Protein AF-A0AB39BJZ7-F1 (afdb_monomer_lite)

pLDDT: mean 81.14, std 13.54, range [50.38, 97.0]

Secondary structure (DSSP, 8-state):
--SHHHHHTTS-S----STT--HHHHHHHHHHHHHHHHHHHHHHHHT---PPPHHHHHPPPPSS-----TTTT-----

Foldseek 3Di:
DPVVVVVVVPDPPDDDPDPPDDPVNVVVVCVVVVVVVVVVVVVVVVPPPPDDDPCNVPDDDDPDDQDDDVPSVPPPDD

Organism: NCBI:txid3152363

Structure (mmCIF, N/CA/C/O backbone):
data_AF-A0AB39BJZ7-F1
#
_entry.id   AF-A0AB39BJZ7-F1
#
loop_
_atom_site.group_PDB
_atom_site.id
_atom_site.type_symbol
_atom_site.label_atom_id
_atom_site.label_alt_id
_atom_site.label_comp_id
_atom_site.label_asym_id
_atom_site.label_entity_id
_atom_site.label_seq_id
_atom_site.pdbx_PDB_ins_code
_atom_site.Cartn_x
_atom_site.Cartn_y
_atom_site.Cartn_z
_atom_site.occupancy
_atom_site.B_iso_or_equiv
_atom_site.auth_seq_id
_atom_site.auth_comp_id
_atom_site.auth_asym_id
_atom_site.auth_atom_id
_atom_site.pdbx_PDB_model_num
ATOM 1 N N . MET A 1 1 ? -11.142 -16.425 -21.384 1.00 50.38 1 MET A N 1
ATOM 2 C CA . MET A 1 1 ? -10.049 -16.715 -20.431 1.00 50.38 1 MET A CA 1
ATOM 3 C C . MET A 1 1 ? -9.550 -15.387 -19.859 1.00 50.38 1 MET A C 1
ATOM 5 O O . MET A 1 1 ? -8.437 -14.985 -20.148 1.00 50.38 1 MET A O 1
ATOM 9 N N . THR A 1 2 ? -10.409 -14.655 -19.140 1.00 53.84 2 T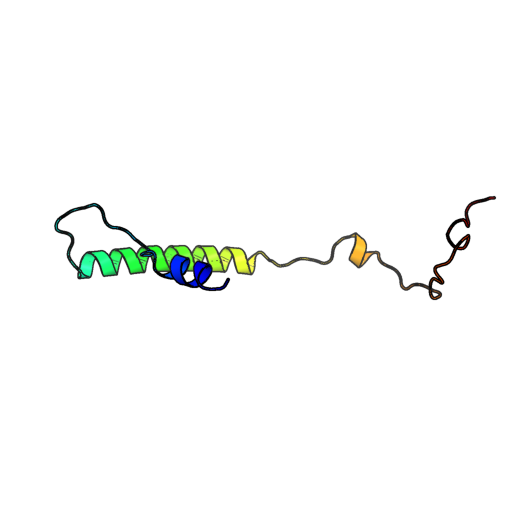HR A N 1
ATOM 10 C CA . THR A 1 2 ? -10.119 -13.304 -18.598 1.00 53.84 2 THR A CA 1
ATOM 11 C C . THR A 1 2 ? -10.815 -13.037 -17.255 1.00 53.84 2 THR A C 1
ATOM 13 O O . THR A 1 2 ? -10.736 -11.930 -16.745 1.00 53.84 2 THR A O 1
ATOM 16 N N . ASP A 1 3 ? -11.480 -14.033 -16.664 1.00 53.31 3 ASP A N 1
ATOM 17 C CA . ASP A 1 3 ? -12.184 -13.878 -15.377 1.00 53.31 3 ASP A CA 1
ATOM 18 C C . ASP A 1 3 ? -11.244 -14.045 -14.166 1.00 53.31 3 ASP A C 1
ATOM 20 O O . ASP A 1 3 ? -11.493 -13.530 -13.081 1.00 53.31 3 ASP A O 1
ATOM 24 N N . SER A 1 4 ? -10.118 -14.745 -14.346 1.00 58.00 4 SER A N 1
ATOM 25 C CA . SER A 1 4 ? -9.264 -15.177 -13.232 1.00 58.00 4 SER A CA 1
ATOM 26 C C . SER A 1 4 ? -8.493 -14.047 -12.535 1.00 58.00 4 SER A C 1
ATOM 28 O O . SER A 1 4 ? -8.258 -14.159 -11.341 1.00 58.00 4 SER A O 1
ATOM 30 N N . THR A 1 5 ? -8.152 -12.948 -13.218 1.00 58.66 5 THR A N 1
ATOM 31 C CA . THR A 1 5 ? -7.451 -11.802 -12.594 1.00 58.66 5 THR A CA 1
ATOM 32 C C . THR A 1 5 ? -8.399 -10.901 -11.801 1.00 58.66 5 THR A C 1
ATOM 34 O O . THR A 1 5 ? -7.993 -10.296 -10.816 1.00 58.66 5 THR A O 1
ATOM 37 N N . ALA A 1 6 ? -9.679 -10.824 -12.186 1.00 55.62 6 ALA A N 1
ATOM 38 C CA . ALA A 1 6 ? -10.655 -10.040 -11.432 1.00 55.62 6 ALA A CA 1
ATOM 39 C C . ALA A 1 6 ? -10.891 -10.656 -10.043 1.00 55.62 6 ALA A C 1
ATOM 41 O O . ALA A 1 6 ? -10.895 -9.916 -9.063 1.00 55.62 6 ALA A O 1
ATOM 42 N N . ALA A 1 7 ? -10.980 -11.994 -9.973 1.00 56.66 7 ALA A N 1
ATOM 43 C CA . ALA A 1 7 ? -11.158 -12.774 -8.744 1.00 56.66 7 ALA A CA 1
ATOM 44 C C . ALA A 1 7 ? -10.025 -12.596 -7.714 1.00 56.66 7 ALA A C 1
ATOM 46 O O . ALA A 1 7 ? -10.285 -12.623 -6.510 1.00 56.66 7 ALA A O 1
ATOM 47 N N . GLU A 1 8 ? -8.783 -12.376 -8.158 1.00 58.31 8 GLU A N 1
ATOM 48 C CA . GLU A 1 8 ? -7.642 -12.106 -7.268 1.00 58.31 8 GLU A CA 1
ATOM 49 C C . GLU A 1 8 ? -7.792 -10.774 -6.517 1.00 58.31 8 GLU A C 1
ATOM 51 O O . GLU A 1 8 ? -7.342 -10.658 -5.380 1.00 58.31 8 GLU A O 1
ATOM 56 N N . LEU A 1 9 ? -8.512 -9.802 -7.089 1.00 56.91 9 LEU A N 1
ATOM 57 C CA . LEU A 1 9 ? -8.766 -8.500 -6.462 1.00 56.91 9 LEU A CA 1
ATOM 58 C C . LEU A 1 9 ? -9.930 -8.515 -5.457 1.00 56.91 9 LEU A C 1
ATOM 60 O O . LEU A 1 9 ? -10.145 -7.522 -4.766 1.00 56.91 9 LEU A O 1
ATOM 64 N N . GLN A 1 10 ? -10.712 -9.600 -5.375 1.00 63.12 10 GLN A N 1
ATOM 65 C CA . GLN A 1 10 ? -11.804 -9.721 -4.396 1.00 63.12 10 GLN A CA 1
ATOM 66 C C . GLN A 1 10 ? -11.358 -10.297 -3.048 1.00 63.12 10 GLN A C 1
ATOM 68 O O . GLN A 1 10 ? -12.175 -10.381 -2.127 1.00 63.12 10 GLN A O 1
ATOM 73 N N . GLN A 1 11 ? -10.092 -10.695 -2.901 1.00 70.88 11 GLN A N 1
ATOM 74 C CA . GLN A 1 11 ? -9.595 -11.109 -1.595 1.00 70.88 11 GLN A CA 1
ATOM 75 C C . GLN A 1 11 ? -9.473 -9.890 -0.672 1.00 70.88 11 GLN A C 1
ATOM 77 O O . GLN A 1 11 ? -8.975 -8.844 -1.096 1.00 70.88 11 GLN A O 1
ATOM 82 N N . PRO A 1 12 ? -9.936 -9.993 0.585 1.00 71.62 12 PRO A N 1
ATOM 83 C CA . PRO A 1 12 ? -9.795 -8.898 1.527 1.00 71.62 12 PRO A CA 1
ATOM 84 C C . PRO A 1 12 ? -8.309 -8.624 1.765 1.00 71.62 12 PRO A C 1
ATOM 86 O O . PRO A 1 12 ? -7.555 -9.539 2.088 1.00 71.62 12 PRO A O 1
ATOM 89 N N . LEU A 1 13 ? -7.910 -7.354 1.648 1.00 80.94 13 LEU A N 1
ATOM 90 C CA . LEU A 1 13 ? -6.533 -6.906 1.877 1.00 80.94 13 LEU A CA 1
ATOM 91 C C . LEU A 1 13 ? -6.013 -7.315 3.269 1.00 80.94 13 LEU A C 1
ATOM 93 O O . LEU A 1 13 ? -4.835 -7.618 3.428 1.00 80.94 13 LEU A O 1
ATOM 97 N N . ILE A 1 14 ? -6.896 -7.338 4.277 1.00 86.75 14 ILE A N 1
ATOM 98 C CA . ILE A 1 14 ? -6.588 -7.698 5.667 1.00 86.75 14 ILE A CA 1
ATOM 99 C C . ILE A 1 14 ? -7.712 -8.584 6.223 1.00 86.75 14 ILE A C 1
ATOM 101 O O . ILE A 1 14 ? -8.893 -8.269 6.068 1.00 86.75 14 ILE A O 1
ATOM 105 N N . HIS A 1 15 ? -7.351 -9.666 6.923 1.00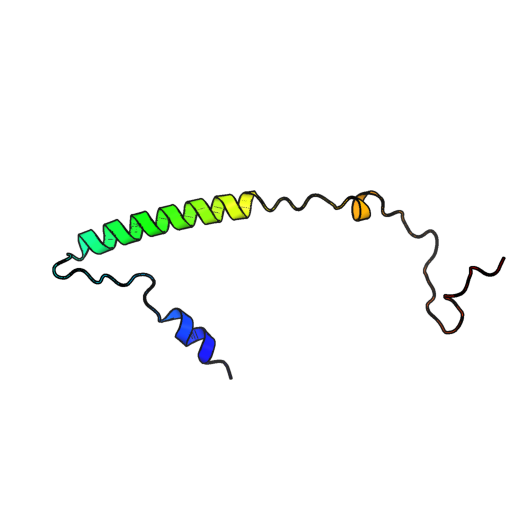 90.25 15 HIS A N 1
ATOM 106 C CA . HIS A 1 15 ? -8.290 -10.532 7.641 1.00 90.25 15 HIS A CA 1
ATOM 107 C C . HIS A 1 15 ? -8.007 -10.513 9.152 1.00 90.25 15 HIS A C 1
ATOM 109 O O . HIS A 1 15 ? -6.970 -10.995 9.608 1.00 90.25 15 HIS A O 1
ATOM 115 N N . VAL A 1 16 ? -8.947 -9.993 9.948 1.00 91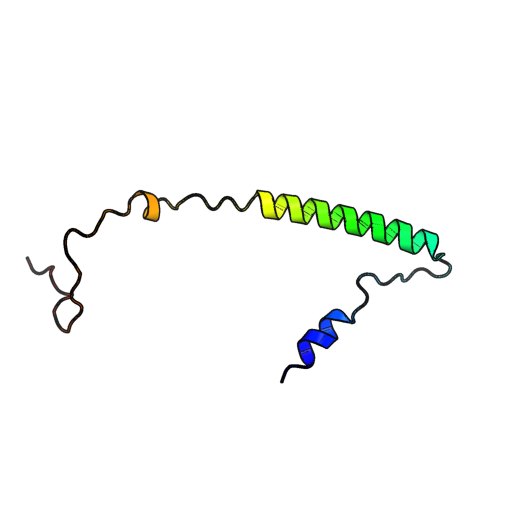.31 16 VAL A N 1
ATOM 116 C CA . VAL A 1 16 ? -8.818 -9.901 11.413 1.00 91.31 16 VAL A CA 1
ATOM 117 C C . VAL A 1 16 ? -9.367 -11.171 12.063 1.00 91.31 16 VAL A C 1
ATOM 119 O O . VAL A 1 16 ? -10.547 -11.482 11.941 1.00 91.31 16 VAL A O 1
ATOM 122 N N . LEU A 1 17 ? -8.506 -11.920 12.755 1.00 95.06 17 LEU A N 1
ATOM 123 C CA . LEU A 1 17 ? -8.888 -13.167 13.438 1.00 95.06 17 LEU A CA 1
ATOM 124 C C . LEU A 1 17 ? -9.447 -12.935 14.849 1.00 95.06 17 LEU A C 1
ATOM 126 O O . LEU A 1 17 ? -10.137 -13.795 15.394 1.00 95.06 17 LEU A O 1
ATOM 130 N N . THR A 1 18 ? -9.139 -11.786 15.450 1.00 94.00 18 THR A N 1
ATOM 131 C CA . THR A 1 18 ? -9.570 -11.440 16.805 1.00 94.00 18 THR A CA 1
ATOM 132 C C . THR A 1 18 ? -11.058 -11.104 16.825 1.00 94.00 18 THR A C 1
ATOM 134 O O . THR A 1 18 ? -11.535 -10.266 16.063 1.00 94.00 18 THR A O 1
ATOM 137 N N . SER A 1 19 ? -11.802 -11.737 17.729 1.00 94.38 19 SER A N 1
ATOM 138 C CA . SER A 1 19 ? -13.219 -11.442 17.946 1.00 94.38 19 SER A CA 1
ATOM 139 C C . SER A 1 19 ? -13.418 -10.146 18.736 1.00 94.38 19 SER A C 1
ATOM 141 O O . SER A 1 19 ? -12.647 -9.864 19.649 1.00 94.38 19 SER A O 1
ATOM 143 N N . GLY A 1 20 ? -14.510 -9.425 18.469 1.00 94.88 20 GLY A N 1
ATOM 144 C CA . GLY A 1 20 ? -14.913 -8.256 19.262 1.00 94.88 20 GLY A CA 1
ATOM 145 C C . GLY A 1 20 ? -14.193 -6.951 18.911 1.00 94.88 20 GLY A C 1
ATOM 146 O O . GLY A 1 20 ? -14.348 -5.980 19.641 1.00 94.88 20 GLY A O 1
ATOM 147 N N . VAL A 1 21 ? -13.439 -6.922 17.810 1.00 95.25 21 VAL A N 1
ATOM 148 C CA . VAL A 1 21 ? -12.815 -5.699 17.291 1.00 95.25 21 VAL A CA 1
ATOM 149 C C . VAL A 1 21 ? -13.889 -4.804 16.674 1.00 95.25 21 VAL A C 1
ATOM 151 O O . VAL A 1 21 ? -14.756 -5.267 15.929 1.00 95.25 21 VAL A O 1
ATOM 154 N N . THR A 1 22 ? -13.840 -3.519 16.999 1.00 96.75 22 THR A N 1
ATOM 155 C CA . THR A 1 22 ? -14.768 -2.511 16.485 1.00 96.75 22 THR A CA 1
ATOM 156 C C . THR A 1 22 ? -14.380 -2.053 15.079 1.00 96.75 22 THR A C 1
ATOM 158 O O . THR A 1 22 ? -13.234 -2.182 14.653 1.00 96.75 22 THR A O 1
ATOM 161 N N . ALA A 1 23 ? -15.336 -1.481 14.344 1.00 93.62 23 ALA A N 1
ATOM 162 C CA . ALA A 1 23 ? -15.071 -0.945 13.008 1.00 93.62 23 ALA A CA 1
ATOM 163 C C . ALA A 1 23 ? -13.993 0.157 13.021 1.00 93.62 23 ALA A C 1
ATOM 165 O O . ALA A 1 23 ? -13.145 0.187 12.132 1.00 93.62 23 ALA A O 1
ATOM 166 N N . ASP A 1 24 ? -13.990 1.004 14.055 1.00 97.00 24 ASP A N 1
ATOM 167 C CA . ASP A 1 24 ? -13.013 2.085 14.212 1.00 97.00 24 ASP A CA 1
ATOM 168 C C . ASP A 1 24 ? -11.597 1.543 14.452 1.00 97.00 24 ASP A C 1
ATOM 170 O O . ASP A 1 24 ? -10.635 2.043 13.873 1.00 97.00 24 ASP A O 1
ATOM 174 N N . GLU A 1 25 ? -11.454 0.478 15.245 1.00 96.44 25 GLU A N 1
ATOM 175 C CA . GLU A 1 25 ? -10.161 -0.185 15.454 1.00 96.44 25 GLU A CA 1
ATOM 176 C C . GLU A 1 25 ? -9.643 -0.843 14.169 1.00 96.44 25 GLU A C 1
ATOM 178 O O . GLU A 1 25 ? -8.462 -0.712 13.846 1.00 96.44 25 GLU A O 1
ATOM 183 N N . VAL A 1 26 ? -10.515 -1.507 13.397 1.00 95.12 26 VAL A N 1
ATOM 184 C CA . VAL A 1 26 ? -10.131 -2.069 12.091 1.00 95.12 26 VAL A CA 1
ATOM 185 C C . VAL A 1 26 ? -9.691 -0.961 11.135 1.00 95.12 26 VAL A C 1
ATOM 187 O O . VAL A 1 26 ? -8.678 -1.117 10.450 1.00 95.12 26 VAL A O 1
ATOM 190 N N . ALA A 1 27 ? -10.407 0.165 11.103 1.00 93.69 27 ALA A N 1
ATOM 191 C CA . ALA A 1 27 ? -10.055 1.309 10.269 1.00 93.69 27 ALA A CA 1
ATOM 192 C C . ALA A 1 27 ? -8.695 1.902 10.665 1.00 93.69 27 ALA A C 1
ATOM 194 O O . ALA A 1 27 ? -7.858 2.140 9.795 1.00 93.69 27 ALA A O 1
ATOM 195 N N . ALA A 1 28 ? -8.444 2.068 11.966 1.00 96.25 28 ALA A N 1
ATOM 196 C CA . ALA A 1 28 ? -7.174 2.570 12.478 1.00 96.25 28 ALA A CA 1
ATOM 197 C C . ALA A 1 28 ? -6.000 1.655 12.096 1.00 96.25 28 ALA A C 1
ATOM 199 O O . ALA A 1 28 ? -5.004 2.127 11.553 1.00 96.25 28 ALA A O 1
ATOM 200 N N . VAL A 1 29 ? -6.128 0.341 12.311 1.00 95.00 29 VAL A N 1
ATOM 201 C CA . VAL A 1 29 ? -5.083 -0.633 11.949 1.00 95.00 29 VAL A CA 1
ATOM 202 C C . VAL A 1 29 ? -4.849 -0.660 10.440 1.00 95.00 29 VAL A C 1
ATOM 204 O O . VAL A 1 29 ? -3.702 -0.670 10.000 1.00 95.00 29 VAL A O 1
ATOM 207 N N . THR A 1 30 ? -5.919 -0.627 9.643 1.00 94.25 30 THR A N 1
ATOM 208 C CA . THR A 1 30 ? -5.816 -0.609 8.177 1.00 94.25 30 THR A CA 1
ATOM 209 C C . THR A 1 30 ? -5.093 0.643 7.691 1.00 94.25 30 THR A C 1
ATOM 211 O O . THR A 1 30 ? -4.234 0.538 6.823 1.00 94.25 30 THR A O 1
ATOM 214 N N . ALA A 1 31 ? -5.387 1.810 8.271 1.00 95.94 31 ALA A N 1
ATOM 215 C CA . ALA A 1 31 ? -4.715 3.057 7.922 1.00 95.94 31 ALA A CA 1
ATOM 216 C C . ALA A 1 31 ? -3.219 3.025 8.270 1.00 95.94 31 ALA A C 1
ATOM 218 O O . ALA A 1 31 ? -2.399 3.446 7.462 1.00 95.94 31 ALA A O 1
ATOM 219 N N . VAL A 1 32 ? -2.854 2.485 9.438 1.00 96.81 32 VAL A N 1
ATOM 220 C CA . VAL A 1 32 ? -1.448 2.366 9.861 1.00 96.81 32 VAL A CA 1
ATOM 221 C C . VAL A 1 32 ? -0.671 1.413 8.956 1.00 96.81 32 VAL A C 1
ATOM 223 O O . VAL A 1 32 ? 0.416 1.754 8.502 1.00 96.81 32 VAL A O 1
ATOM 226 N N . ILE A 1 33 ? -1.225 0.230 8.673 1.00 95.75 33 ILE A N 1
ATOM 227 C CA . ILE A 1 33 ? -0.581 -0.742 7.779 1.00 95.75 33 ILE A CA 1
ATOM 228 C C . ILE A 1 33 ? -0.487 -0.172 6.361 1.00 95.75 33 ILE A C 1
ATOM 230 O O . ILE A 1 33 ? 0.557 -0.299 5.733 1.00 95.75 33 ILE A O 1
ATOM 234 N N . GLY A 1 34 ? -1.548 0.478 5.873 1.00 94.62 34 GLY A N 1
ATOM 235 C CA . GLY A 1 34 ? -1.558 1.124 4.562 1.00 94.62 34 GLY A CA 1
ATOM 236 C C . GLY A 1 34 ? -0.463 2.180 4.430 1.00 94.62 34 GLY A C 1
ATOM 237 O O . GLY A 1 34 ? 0.289 2.136 3.465 1.00 94.62 34 GLY A O 1
ATOM 238 N N . ALA A 1 35 ? -0.316 3.053 5.429 1.00 96.12 35 ALA A N 1
ATOM 239 C CA . ALA A 1 35 ? 0.731 4.071 5.443 1.00 96.12 35 ALA A CA 1
ATOM 240 C C . ALA A 1 35 ? 2.145 3.466 5.463 1.00 96.12 35 ALA A C 1
ATOM 242 O O . ALA A 1 35 ? 3.008 3.919 4.723 1.00 96.12 35 ALA A O 1
ATOM 243 N N . ALA A 1 36 ? 2.376 2.415 6.259 1.00 95.81 36 ALA A N 1
ATOM 244 C CA . ALA A 1 36 ? 3.676 1.739 6.305 1.00 95.81 36 ALA A CA 1
ATOM 245 C C . ALA A 1 36 ? 4.029 1.041 4.979 1.00 95.81 36 ALA A C 1
ATOM 247 O O . ALA A 1 36 ? 5.188 1.007 4.581 1.00 95.81 36 ALA A O 1
ATOM 248 N N . VAL A 1 37 ? 3.032 0.475 4.290 1.00 94.25 37 VAL A N 1
ATOM 249 C CA . VAL A 1 37 ? 3.229 -0.121 2.960 1.00 94.25 37 VAL A CA 1
ATOM 250 C C . VAL A 1 37 ? 3.509 0.957 1.914 1.00 94.25 37 VAL A C 1
ATOM 252 O O . VAL A 1 37 ? 4.355 0.745 1.055 1.00 94.25 37 VAL A O 1
ATOM 255 N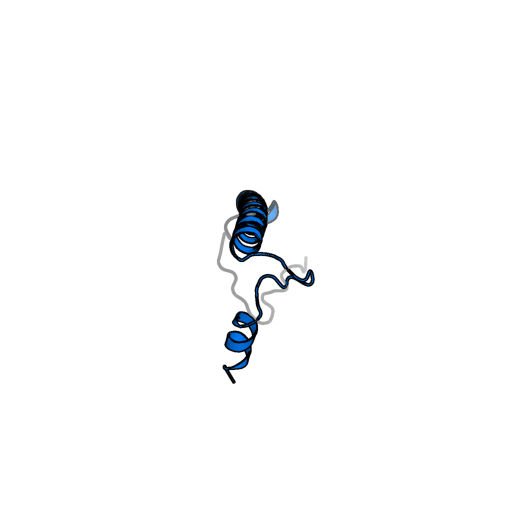 N . GLU A 1 38 ? 2.808 2.091 1.966 1.00 93.50 38 GLU A N 1
ATOM 256 C CA . GLU A 1 38 ? 3.032 3.216 1.050 1.00 93.50 38 GLU A CA 1
ATOM 257 C C . GLU A 1 38 ? 4.452 3.782 1.196 1.00 93.50 38 GLU A C 1
ATOM 259 O O . GLU A 1 38 ? 5.137 3.939 0.192 1.00 93.50 38 GLU A O 1
ATOM 264 N N . GLU A 1 39 ? 4.934 3.961 2.430 1.00 92.44 39 GLU A N 1
ATOM 265 C CA . GLU A 1 39 ? 6.311 4.391 2.719 1.00 92.44 39 GLU A CA 1
ATOM 266 C C . GLU A 1 39 ? 7.361 3.434 2.122 1.00 92.44 39 GLU A C 1
ATOM 268 O O . GLU A 1 39 ? 8.264 3.874 1.414 1.00 92.44 39 GLU A O 1
ATOM 273 N N . GLU A 1 40 ? 7.212 2.121 2.326 1.00 90.00 40 GLU A N 1
ATOM 274 C CA . GLU A 1 40 ? 8.130 1.119 1.759 1.00 90.00 40 GLU A CA 1
ATOM 275 C C . GLU A 1 40 ? 8.110 1.118 0.219 1.00 90.00 40 GLU A C 1
ATOM 277 O O . GLU A 1 40 ? 9.143 0.960 -0.433 1.00 90.00 40 GLU A O 1
ATOM 282 N N . LEU A 1 41 ? 6.931 1.285 -0.390 1.00 89.69 41 LEU A N 1
ATOM 283 C CA . LEU A 1 41 ? 6.810 1.346 -1.847 1.00 89.69 41 LEU A CA 1
ATOM 284 C C . LEU A 1 41 ? 7.457 2.607 -2.421 1.00 89.69 41 LEU A C 1
ATOM 286 O O . LEU A 1 41 ? 8.087 2.524 -3.477 1.00 89.69 41 LEU A O 1
ATOM 290 N N . ASP A 1 42 ? 7.327 3.745 -1.745 1.00 89.12 42 ASP A N 1
ATOM 291 C CA . ASP A 1 42 ? 7.981 4.989 -2.146 1.00 89.12 42 ASP A CA 1
ATOM 292 C C . ASP A 1 42 ? 9.510 4.854 -2.069 1.00 89.12 42 ASP A C 1
ATOM 294 O O . ASP A 1 42 ? 10.199 5.190 -3.034 1.00 89.12 42 ASP A O 1
ATOM 298 N N . GLU A 1 43 ? 10.049 4.250 -1.003 1.00 84.31 43 GLU A N 1
ATOM 299 C CA . GLU A 1 43 ? 11.487 3.962 -0.899 1.00 84.31 43 GLU A CA 1
ATOM 300 C C . GLU A 1 43 ? 11.992 3.045 -2.023 1.00 84.31 43 GLU A C 1
ATOM 302 O O . GLU A 1 43 ? 13.070 3.271 -2.585 1.00 84.31 43 GLU A O 1
ATOM 307 N N . LEU A 1 44 ? 11.216 2.015 -2.381 1.00 81.88 44 LEU A N 1
ATOM 308 C CA . LEU A 1 44 ? 11.550 1.121 -3.489 1.00 81.88 44 LEU A CA 1
ATOM 309 C C . LEU A 1 44 ? 11.533 1.844 -4.835 1.00 81.88 44 LEU A C 1
ATOM 311 O O . LEU A 1 44 ? 12.399 1.577 -5.668 1.00 81.88 44 LEU A O 1
ATOM 315 N N . HIS A 1 45 ? 10.568 2.734 -5.073 1.00 76.44 45 HIS A N 1
ATOM 316 C CA . HIS A 1 45 ? 10.491 3.499 -6.316 1.00 76.44 45 HIS A CA 1
ATOM 317 C C . HIS A 1 45 ? 11.630 4.515 -6.442 1.00 76.44 45 HIS A C 1
ATOM 319 O O . HIS A 1 45 ? 12.216 4.624 -7.522 1.00 76.44 45 HIS A O 1
ATOM 325 N N . ASP A 1 46 ? 11.996 5.188 -5.352 1.00 73.38 46 ASP A N 1
ATOM 326 C CA . ASP A 1 46 ? 13.100 6.153 -5.328 1.00 73.38 46 ASP A CA 1
ATOM 327 C C . ASP A 1 46 ? 14.473 5.493 -5.558 1.00 73.38 46 ASP A C 1
ATOM 329 O O . ASP A 1 46 ? 15.409 6.135 -6.031 1.00 73.38 46 ASP A O 1
ATOM 333 N N . GLN A 1 47 ? 14.616 4.194 -5.278 1.00 65.31 47 GLN A N 1
ATOM 334 C CA . GLN A 1 47 ? 15.865 3.450 -5.486 1.00 65.31 47 GLN A CA 1
ATOM 335 C C . GLN A 1 47 ? 16.073 2.950 -6.923 1.00 65.31 47 GLN A C 1
ATOM 337 O O . GLN A 1 47 ? 17.155 2.445 -7.238 1.00 6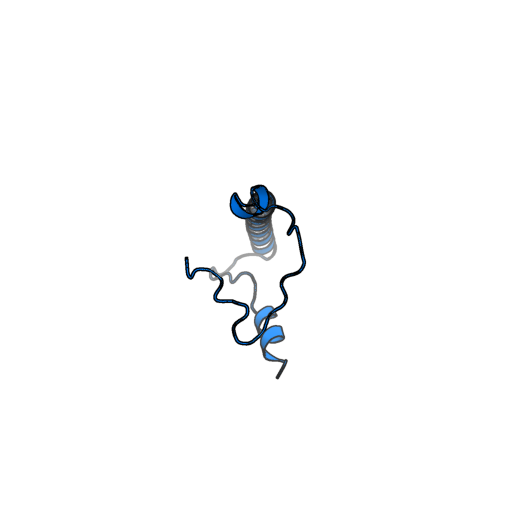5.31 47 GLN A O 1
ATOM 342 N N . VAL A 1 48 ? 15.093 3.097 -7.823 1.00 65.88 48 VAL A N 1
ATOM 343 C CA . VAL A 1 48 ? 15.229 2.686 -9.233 1.00 65.88 48 VAL A CA 1
ATOM 344 C C . VAL A 1 48 ? 15.834 3.808 -10.084 1.00 65.88 48 VAL A C 1
ATOM 346 O O . VAL A 1 48 ? 15.328 4.150 -11.149 1.00 65.88 48 VAL A O 1
ATOM 349 N N . ASP A 1 49 ? 16.977 4.343 -9.664 1.00 66.38 49 ASP A N 1
ATOM 350 C CA . ASP A 1 49 ? 17.880 5.028 -10.588 1.00 66.38 49 ASP A CA 1
ATOM 351 C C . ASP A 1 49 ? 18.763 3.966 -11.254 1.00 66.38 49 ASP A C 1
ATOM 353 O O . ASP A 1 49 ? 19.837 3.592 -10.773 1.00 66.38 49 ASP A O 1
ATOM 357 N N . ILE A 1 50 ? 18.282 3.414 -12.375 1.00 76.38 50 ILE A N 1
ATOM 358 C CA . ILE A 1 50 ? 19.110 2.546 -13.219 1.00 76.38 50 ILE A CA 1
ATOM 359 C C . ILE A 1 50 ? 20.103 3.440 -13.957 1.00 76.38 50 ILE A C 1
ATOM 361 O O . ILE A 1 50 ? 19.860 3.894 -15.077 1.00 76.38 50 ILE A O 1
ATOM 365 N N . ASP A 1 51 ? 21.240 3.687 -13.314 1.00 83.06 51 ASP A N 1
ATOM 366 C CA . ASP A 1 51 ? 22.376 4.325 -13.958 1.00 83.06 51 ASP A CA 1
ATOM 367 C C . ASP A 1 51 ? 22.755 3.567 -15.241 1.00 83.06 51 ASP A C 1
ATOM 369 O O . ASP A 1 51 ? 22.770 2.326 -15.250 1.00 83.06 51 ASP A O 1
ATOM 373 N N . PRO A 1 52 ? 23.151 4.276 -16.317 1.00 85.12 52 PRO A N 1
ATOM 374 C CA . PRO A 1 52 ? 23.649 3.635 -17.519 1.00 85.12 52 PRO A CA 1
ATOM 375 C C . PRO A 1 52 ? 24.763 2.645 -17.176 1.00 85.12 52 PRO A C 1
ATOM 377 O O . PRO A 1 52 ? 25.761 2.975 -16.511 1.00 85.12 52 PRO A O 1
ATOM 380 N N . SER A 1 53 ? 24.610 1.418 -17.659 1.00 87.12 53 SER A N 1
ATOM 381 C CA . SER A 1 53 ? 25.576 0.353 -17.433 1.00 87.12 53 SER A CA 1
ATOM 382 C C . SER A 1 53 ? 26.956 0.748 -17.972 1.00 87.12 53 SER A C 1
ATOM 384 O O . SER A 1 53 ? 27.107 1.583 -18.870 1.00 87.12 53 SER A O 1
ATOM 386 N N . ALA A 1 54 ? 28.015 0.121 -17.454 1.00 87.94 54 ALA A N 1
ATOM 387 C CA . ALA A 1 54 ? 29.364 0.351 -17.978 1.00 87.94 54 ALA A CA 1
ATOM 388 C C . ALA A 1 54 ? 29.474 0.016 -19.481 1.00 87.94 54 ALA A C 1
ATOM 390 O O . ALA A 1 54 ? 30.276 0.620 -20.197 1.00 87.94 54 ALA A O 1
ATOM 391 N N . TRP A 1 55 ? 28.649 -0.917 -19.966 1.00 86.38 55 TRP A N 1
ATOM 392 C CA . TRP A 1 55 ? 28.545 -1.258 -21.381 1.00 86.38 55 TRP A CA 1
ATOM 393 C C . TRP A 1 55 ? 27.874 -0.139 -22.192 1.00 86.38 55 TRP A C 1
ATOM 395 O O . TRP A 1 55 ? 28.462 0.307 -23.173 1.00 86.38 55 TRP A O 1
ATOM 405 N N . GLU A 1 56 ? 26.729 0.395 -21.750 1.00 87.00 56 GLU A N 1
ATOM 406 C CA . GLU A 1 56 ? 26.060 1.531 -22.415 1.00 87.00 56 GLU A CA 1
ATOM 407 C C . GLU A 1 56 ? 26.952 2.775 -22.449 1.00 87.00 56 GLU A C 1
ATOM 409 O O . GLU A 1 56 ? 27.092 3.409 -23.493 1.00 87.00 56 GLU A O 1
ATOM 414 N N . ARG A 1 57 ? 27.651 3.083 -21.348 1.00 87.62 57 ARG A N 1
ATOM 415 C CA . ARG A 1 57 ? 28.599 4.213 -21.294 1.00 87.62 57 ARG A CA 1
ATOM 416 C C . ARG A 1 57 ? 29.790 4.057 -22.234 1.00 87.62 57 ARG A C 1
ATOM 418 O O . ARG A 1 57 ? 30.360 5.055 -22.670 1.00 87.62 57 ARG A O 1
ATOM 425 N N . SER A 1 58 ? 30.208 2.824 -22.510 1.00 88.25 58 SER A N 1
ATOM 426 C CA . SER A 1 58 ? 31.356 2.536 -23.377 1.00 88.25 58 SER A CA 1
ATOM 427 C C . SER A 1 58 ? 30.967 2.210 -24.819 1.00 88.25 58 SER A C 1
ATOM 429 O O . SER A 1 58 ? 31.855 2.071 -25.671 1.00 88.25 58 SER A O 1
ATOM 431 N N . GLN A 1 59 ? 29.668 2.131 -25.124 1.00 89.06 59 GLN A N 1
ATOM 432 C CA . GLN A 1 59 ? 29.179 1.888 -26.470 1.00 89.06 59 GLN A CA 1
ATOM 433 C C . GLN A 1 59 ? 29.614 3.034 -27.389 1.00 89.06 59 GLN A C 1
ATOM 435 O O . GLN A 1 59 ? 29.336 4.208 -27.157 1.00 89.06 59 GLN A O 1
ATOM 440 N N . ARG A 1 60 ? 30.323 2.695 -28.467 1.00 84.06 60 ARG A N 1
ATOM 441 C CA . ARG A 1 60 ? 30.702 3.658 -29.507 1.00 84.06 60 ARG A CA 1
ATOM 442 C C . ARG A 1 60 ? 29.744 3.552 -30.681 1.00 84.06 60 ARG A C 1
ATOM 444 O O . ARG A 1 60 ? 29.276 2.461 -31.004 1.00 84.06 60 ARG A O 1
ATOM 451 N N . ALA A 1 61 ? 29.522 4.672 -31.364 1.00 83.31 61 ALA A N 1
ATOM 452 C CA . ALA A 1 61 ? 28.786 4.682 -32.620 1.00 83.31 61 ALA A CA 1
ATOM 453 C C . ALA A 1 61 ? 29.413 3.700 -33.626 1.00 83.31 61 ALA A C 1
ATOM 455 O O . ALA A 1 61 ? 30.634 3.688 -33.834 1.00 83.31 61 ALA A O 1
ATOM 456 N N . LEU A 1 62 ? 28.571 2.883 -34.263 1.00 80.94 62 LEU A N 1
ATOM 457 C CA . LEU A 1 62 ? 28.992 2.054 -35.386 1.00 80.94 62 LEU A CA 1
ATOM 458 C C . LEU A 1 62 ? 29.434 2.975 -36.524 1.00 80.94 62 LEU A C 1
ATOM 460 O O . LEU A 1 62 ? 28.682 3.843 -36.958 1.00 80.94 62 LEU A O 1
ATOM 464 N N . ARG A 1 63 ? 30.660 2.783 -37.019 1.00 84.50 63 ARG A N 1
ATOM 465 C CA . ARG A 1 63 ? 31.185 3.586 -38.136 1.00 84.50 63 ARG A CA 1
ATOM 466 C C . ARG A 1 63 ? 30.485 3.278 -39.463 1.00 84.50 63 ARG A C 1
ATOM 468 O O . ARG A 1 63 ? 30.503 4.112 -40.358 1.00 84.50 63 ARG A O 1
ATOM 475 N N . ALA A 1 64 ? 29.902 2.087 -39.586 1.00 82.12 64 ALA A N 1
ATOM 476 C CA . ALA A 1 64 ? 29.157 1.639 -40.752 1.00 82.12 64 ALA A CA 1
ATOM 477 C C . ALA A 1 64 ? 28.045 0.659 -40.327 1.00 82.12 64 ALA A C 1
ATOM 479 O O . ALA A 1 64 ? 28.216 -0.041 -39.321 1.00 82.12 64 ALA A O 1
ATOM 480 N N . PRO A 1 65 ? 26.930 0.582 -41.076 1.00 82.06 65 PRO A N 1
ATOM 481 C CA . PRO A 1 65 ? 25.892 -0.419 -40.852 1.00 82.06 65 PRO A CA 1
ATOM 482 C C . PRO A 1 65 ? 26.449 -1.844 -40.960 1.00 82.06 65 PRO A C 1
ATOM 484 O O . PRO A 1 65 ? 27.228 -2.154 -41.861 1.00 82.06 65 PRO A O 1
ATOM 487 N N . LEU A 1 66 ? 26.026 -2.727 -40.055 1.00 80.38 66 LEU A N 1
ATOM 488 C CA . LEU A 1 66 ? 26.306 -4.157 -40.164 1.00 80.38 66 LEU A CA 1
ATOM 489 C C . LEU A 1 66 ? 25.347 -4.767 -41.194 1.00 80.38 66 LEU A C 1
ATOM 491 O O . LEU A 1 66 ? 24.133 -4.635 -41.056 1.00 80.38 66 LEU A O 1
ATOM 495 N N . HIS A 1 67 ? 25.882 -5.450 -42.207 1.00 82.38 67 HIS A N 1
ATOM 496 C CA . HIS A 1 67 ? 25.089 -6.198 -43.185 1.00 82.38 67 HIS A CA 1
ATOM 497 C C . HIS A 1 67 ? 25.072 -7.689 -42.809 1.00 82.38 67 HIS A C 1
ATOM 499 O O . HIS A 1 67 ? 26.049 -8.392 -43.083 1.00 82.38 67 HIS A O 1
ATOM 505 N N . PRO A 1 68 ? 24.007 -8.197 -42.159 1.00 82.19 68 PRO A N 1
ATOM 506 C CA . PRO A 1 68 ? 23.925 -9.607 -41.796 1.00 82.19 68 PRO A CA 1
ATOM 507 C C . PRO A 1 68 ? 23.748 -10.480 -43.047 1.00 82.19 68 PRO A C 1
ATOM 509 O O . PRO A 1 68 ? 22.939 -10.175 -43.920 1.00 82.19 68 PRO A O 1
ATOM 512 N N . GLY A 1 69 ? 24.472 -11.598 -43.123 1.00 81.81 69 GLY A N 1
ATOM 513 C CA . GLY A 1 69 ? 24.322 -12.566 -44.210 1.00 81.81 69 GLY A CA 1
ATOM 514 C C . GLY A 1 69 ? 25.188 -13.818 -44.031 1.00 81.81 69 GLY A C 1
ATOM 515 O O . GLY A 1 69 ? 26.134 -13.800 -43.234 1.00 81.81 69 GLY A O 1
ATOM 516 N N . PRO A 1 70 ? 24.891 -14.918 -44.748 1.00 78.31 70 PRO A N 1
ATOM 517 C CA . PRO A 1 70 ? 25.742 -16.105 -44.758 1.00 78.31 70 PRO A CA 1
ATOM 518 C C . PRO A 1 70 ? 27.189 -15.731 -45.117 1.00 78.31 70 PRO A C 1
ATOM 520 O O . PRO A 1 70 ? 27.438 -15.110 -46.144 1.00 78.31 70 PRO A O 1
ATOM 523 N N . GLY A 1 71 ? 28.144 -16.065 -44.246 1.00 75.56 71 GLY A N 1
ATOM 524 C CA . GLY A 1 71 ? 29.569 -15.756 -44.439 1.00 75.56 71 GLY A CA 1
ATOM 525 C C . GLY A 1 71 ? 30.025 -14.354 -44.002 1.00 75.56 71 GLY A C 1
ATOM 526 O O . GLY A 1 71 ? 31.209 -14.180 -43.740 1.00 75.56 71 GLY A O 1
ATOM 527 N N . ALA A 1 72 ? 29.120 -13.388 -43.805 1.00 75.88 72 ALA A N 1
ATOM 528 C CA . ALA A 1 72 ? 29.471 -12.006 -43.436 1.00 75.88 72 ALA A CA 1
ATOM 529 C C . ALA A 1 72 ? 29.990 -11.844 -41.990 1.00 75.88 72 ALA A C 1
ATOM 531 O O . ALA A 1 72 ? 30.586 -10.828 -41.645 1.00 75.88 72 ALA A O 1
ATOM 532 N N . TRP A 1 73 ? 29.783 -12.853 -41.141 1.00 74.94 73 TRP A N 1
ATOM 533 C CA . TRP A 1 73 ? 30.154 -12.829 -39.720 1.00 74.94 73 TRP A CA 1
ATOM 534 C C . TRP A 1 73 ? 31.575 -13.344 -39.442 1.00 74.94 73 TRP A C 1
ATOM 536 O O . TRP A 1 73 ? 32.070 -13.226 -38.324 1.00 74.94 73 TRP A O 1
ATOM 546 N N . ARG A 1 74 ? 32.244 -13.945 -40.436 1.00 69.06 74 ARG A N 1
ATOM 547 C CA . ARG A 1 74 ? 33.551 -14.604 -40.278 1.00 69.06 74 ARG A CA 1
ATOM 548 C C . ARG A 1 74 ? 34.671 -13.733 -40.853 1.00 69.06 74 ARG A C 1
ATOM 550 O O . ARG A 1 74 ? 35.198 -14.025 -41.916 1.00 69.06 74 ARG A O 1
ATOM 557 N N . GLY A 1 75 ? 35.009 -12.652 -40.153 1.00 65.06 75 GLY A N 1
ATOM 558 C CA . GLY A 1 75 ? 36.065 -11.704 -40.544 1.00 65.06 75 GLY A CA 1
ATOM 559 C C . GLY A 1 75 ? 37.413 -11.869 -39.826 1.00 65.06 75 GLY A C 1
ATOM 560 O O . GLY A 1 75 ? 38.259 -10.993 -39.955 1.00 65.06 75 GLY A O 1
ATOM 561 N N . PHE A 1 76 ? 37.625 -12.940 -39.050 1.00 65.31 76 PHE A N 1
ATOM 562 C CA . PHE A 1 76 ? 38.876 -13.185 -38.311 1.00 65.31 76 PHE A CA 1
ATOM 563 C C . PHE A 1 76 ? 39.621 -14.406 -38.872 1.00 65.31 76 PHE A C 1
ATOM 565 O O . PHE A 1 76 ? 39.761 -15.434 -38.218 1.00 65.31 76 PHE A O 1
ATOM 572 N N . SER A 1 77 ? 40.049 -14.327 -40.127 1.00 62.56 77 SER A N 1
ATOM 573 C CA . SER A 1 77 ? 41.040 -15.252 -40.685 1.00 62.56 77 SER A CA 1
ATOM 574 C C . SER A 1 77 ? 42.202 -14.423 -41.214 1.00 62.56 77 SER A C 1
ATOM 576 O O . SER A 1 77 ? 42.211 -14.024 -42.379 1.00 62.56 77 SER A O 1
ATOM 578 N N . GLY A 1 78 ? 43.122 -14.118 -40.305 1.00 54.62 78 GLY A N 1
ATOM 579 C CA . GLY A 1 78 ? 44.430 -13.517 -40.528 1.00 54.62 78 GLY A CA 1
ATOM 580 C C . GLY A 1 78 ? 45.359 -14.011 -39.435 1.00 54.62 78 GLY A C 1
ATOM 581 O O . GLY A 1 78 ? 44.916 -13.972 -38.266 1.00 54.62 78 GLY A O 1
#

Sequence (78 aa):
MTDSTAAELQQPLIHVLTSGVTADEVAAVTAVIGAAVEEELDELHDQVDIDPSAWERSQRALRAPLHPGPGAWRGFSG

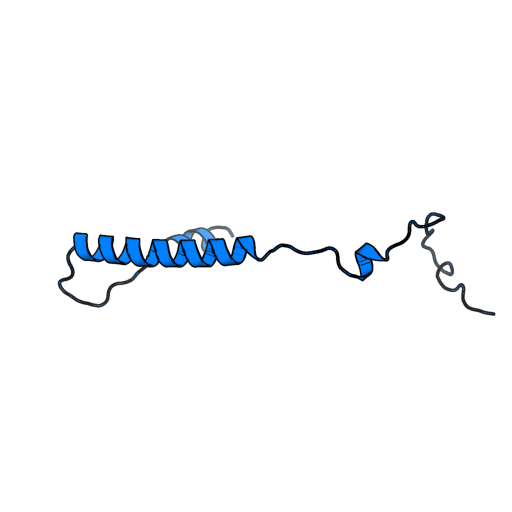InterPro domains:
  IPR032716 Biotin-dependent acetyl-/propionyl-coenzyme A carboxylase epsilon subunit [PF13822] (12-73)

Radius of gyration: 27.61 Å; chains: 1; bounding box: 60×23×64 Å